Protein AF-A0A8D1ATM2-F1 (afdb_monomer)

Organism: Sus scrofa (NCBI:txid9823)

Radius of gyration: 20.69 Å; Cα contacts (8 Å, |Δi|>4): 135; chains: 1; bounding box: 38×28×79 Å

InterPro domains:
  IPR048263 Arb2 [PTHR21357] (1-111)
  IPR053858 Arb2 domain [PF22749] (8-51)

Solvent-accessible surface area (backbone atoms only — not comparable to full-atom values): 6824 Å² total; per-residue (Å²): 116,71,67,61,56,55,55,45,62,74,70,56,71,65,45,81,39,59,55,66,87,78,59,57,70,86,64,70,55,51,71,71,52,52,53,48,35,42,75,31,30,38,30,30,26,56,25,87,47,59,62,68,40,78,46,90,67,100,60,91,55,45,51,36,21,18,12,49,32,71,47,66,92,44,17,59,71,61,30,42,69,60,50,54,48,53,51,50,55,45,53,52,52,58,54,54,72,70,49,77,80,80,78,80,78,77,84,75,81,79,79,82,88,130

pLDDT: mean 86.5, std 16.78, range [43.91, 98.75]

Sequence (114 aa):
MIQREADVKSKVTAVALTDSVHNVWHQEAGKTIREWMRENCCNWVSSSEPLDTSVESMLPDCPRVSAGTDRHELTSWKSFPSIFKFFTEASEAKTSSLKPALTRRSHRIKHEEL

Secondary structure (DSSP, 8-state):
-HHHHHHHHHH---EEEES----STTTT--HHHHHHHHHHEEEEE-BSSPTT-B---SS--S-EEE-SBS-GGGHHHHHHHHHHHHHHHHHHHHHHHTS---------PPPPP-

Mean predicted aligned error: 8.73 Å

Structure (mmCIF, N/CA/C/O backbone):
data_AF-A0A8D1ATM2-F1
#
_entry.id   AF-A0A8D1ATM2-F1
#
loop_
_atom_site.group_PDB
_atom_site.id
_atom_site.type_symbol
_atom_site.label_atom_id
_atom_site.label_alt_id
_atom_site.label_comp_id
_atom_site.label_asym_id
_atom_site.label_entity_id
_atom_site.label_seq_id
_atom_site.pdbx_PDB_ins_code
_atom_site.Cartn_x
_atom_site.Cartn_y
_atom_site.Cartn_z
_atom_site.occupancy
_atom_site.B_iso_or_equiv
_atom_site.auth_seq_id
_atom_site.auth_comp_id
_atom_site.auth_asym_id
_atom_site.auth_atom_id
_atom_site.pdbx_PDB_model_num
ATOM 1 N N . MET A 1 1 ? -23.378 11.485 7.221 1.00 60.34 1 MET A N 1
ATOM 2 C CA . MET A 1 1 ? -22.033 11.118 6.716 1.00 60.34 1 MET A CA 1
ATOM 3 C C . MET A 1 1 ? -21.089 10.634 7.826 1.00 60.34 1 MET A C 1
ATOM 5 O O . MET A 1 1 ? -20.358 9.687 7.582 1.00 60.34 1 MET A O 1
ATOM 9 N N . ILE A 1 2 ? -21.165 11.192 9.047 1.00 62.34 2 ILE A N 1
ATOM 10 C CA . ILE A 1 2 ? -20.277 10.877 10.192 1.00 62.34 2 ILE A CA 1
ATOM 11 C C . ILE A 1 2 ? -20.266 9.386 10.592 1.00 62.34 2 ILE A C 1
ATOM 13 O O . ILE A 1 2 ? -19.200 8.836 10.848 1.0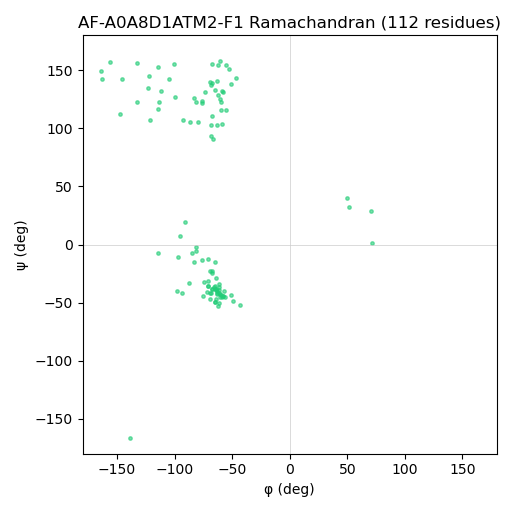0 62.34 2 ILE A O 1
ATOM 17 N N . GLN A 1 3 ? -21.418 8.703 10.572 1.00 77.94 3 GLN A N 1
ATOM 18 C CA . GLN A 1 3 ? -21.494 7.287 10.967 1.00 77.94 3 GLN A CA 1
ATOM 19 C C . GLN A 1 3 ? -20.630 6.377 10.079 1.00 77.94 3 GLN A C 1
ATOM 21 O O . GLN A 1 3 ? -19.947 5.488 10.575 1.00 77.94 3 GLN A O 1
ATOM 26 N N . ARG A 1 4 ? -20.598 6.639 8.765 1.00 85.88 4 ARG A N 1
ATOM 27 C CA . ARG A 1 4 ? -19.874 5.794 7.805 1.00 85.88 4 ARG A CA 1
ATOM 28 C C . ARG A 1 4 ? -18.361 5.860 8.008 1.00 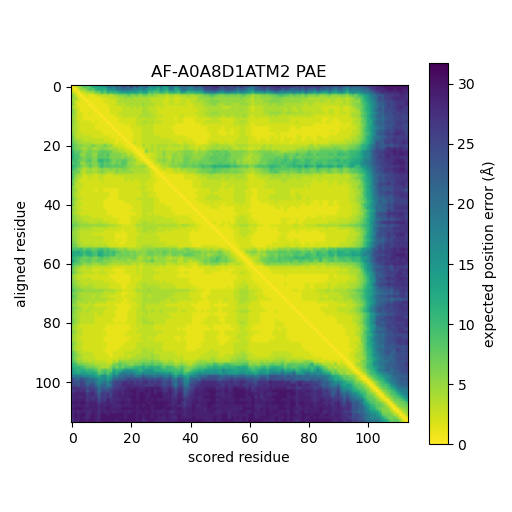85.88 4 ARG A C 1
ATOM 30 O O . ARG A 1 4 ? -17.695 4.841 7.877 1.00 85.88 4 ARG A O 1
ATOM 37 N N . GLU A 1 5 ? -17.822 7.036 8.330 1.00 88.75 5 GLU A N 1
ATOM 38 C CA . GLU A 1 5 ? -16.389 7.197 8.601 1.00 88.75 5 GLU A CA 1
ATOM 39 C C . GLU A 1 5 ? -15.976 6.414 9.853 1.00 88.75 5 GLU A C 1
ATOM 41 O O . GLU A 1 5 ? -15.029 5.629 9.801 1.00 88.75 5 GLU A O 1
ATOM 46 N N . ALA A 1 6 ? -16.709 6.580 10.958 1.00 90.94 6 ALA A N 1
ATOM 47 C CA . ALA A 1 6 ? -16.433 5.871 12.206 1.00 90.94 6 ALA A CA 1
ATOM 48 C C . ALA A 1 6 ? -16.551 4.343 12.040 1.00 90.94 6 ALA A C 1
ATOM 50 O O . ALA A 1 6 ? -15.694 3.590 12.510 1.00 90.94 6 ALA A O 1
ATOM 51 N N . ASP A 1 7 ? -17.568 3.881 11.309 1.00 92.69 7 ASP A N 1
ATOM 52 C CA . ASP A 1 7 ? -17.779 2.457 11.045 1.00 92.69 7 ASP A CA 1
ATOM 53 C C . ASP A 1 7 ? -16.625 1.843 10.245 1.00 92.69 7 ASP A C 1
ATOM 55 O O . ASP A 1 7 ? -16.165 0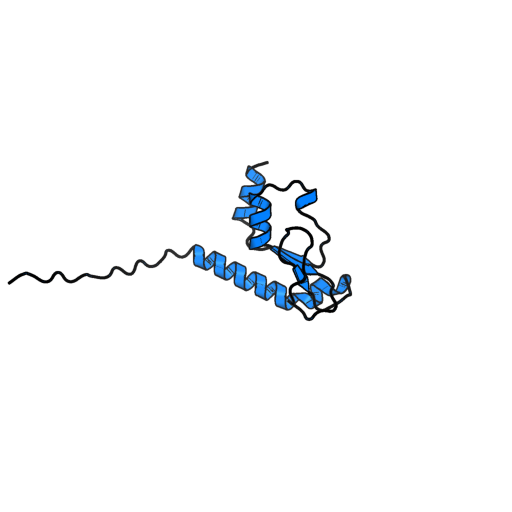.748 10.571 1.00 92.69 7 ASP A O 1
ATOM 59 N N . VAL A 1 8 ? -16.126 2.543 9.221 1.00 92.38 8 VAL A N 1
ATOM 60 C CA . VAL A 1 8 ? -14.975 2.081 8.432 1.00 92.38 8 VAL A CA 1
ATOM 61 C C . VAL A 1 8 ? -13.723 2.040 9.300 1.00 92.38 8 VAL A C 1
ATOM 63 O O . VAL A 1 8 ? -13.063 1.004 9.358 1.00 92.38 8 VAL A O 1
ATOM 66 N N . LYS A 1 9 ? -13.430 3.120 10.031 1.00 92.06 9 LYS A N 1
ATOM 67 C CA . LYS A 1 9 ? -12.222 3.225 10.863 1.00 92.06 9 LYS A CA 1
ATOM 68 C C . LYS A 1 9 ? -12.175 2.211 12.005 1.00 92.06 9 LYS A C 1
ATOM 70 O O . LYS A 1 9 ? -11.093 1.802 12.408 1.00 92.06 9 LYS A O 1
ATOM 75 N N . SER A 1 10 ? -13.327 1.780 12.522 1.00 93.00 10 SER A N 1
ATOM 76 C CA . SER A 1 10 ? -13.373 0.747 13.567 1.00 93.00 10 SER A CA 1
ATOM 77 C C . SER A 1 10 ? -13.080 -0.663 13.029 1.00 93.00 10 SER A C 1
ATOM 79 O O . SER A 1 10 ? -12.474 -1.487 13.722 1.00 93.00 10 SER A O 1
ATOM 81 N N . LYS A 1 11 ? -13.467 -0.947 11.780 1.00 94.12 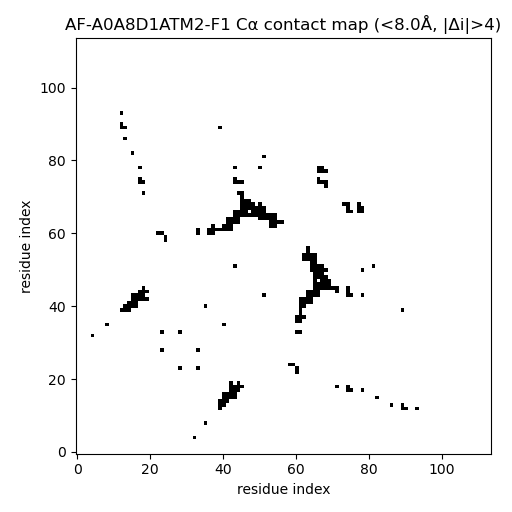11 LYS A N 1
ATOM 82 C CA . LYS A 1 11 ? -13.407 -2.294 11.189 1.00 94.12 11 LYS A CA 1
ATOM 83 C C . LYS A 1 11 ? -12.167 -2.521 10.333 1.00 94.12 11 LYS A C 1
ATOM 85 O O . LYS A 1 11 ? -11.573 -3.593 10.402 1.00 94.12 11 LYS A O 1
ATOM 90 N N . VAL A 1 12 ? -11.764 -1.527 9.549 1.00 96.50 12 VAL A N 1
ATOM 91 C CA . VAL A 1 12 ? -10.630 -1.636 8.628 1.00 96.50 12 VAL A CA 1
ATOM 92 C C . VAL A 1 12 ? -9.333 -1.371 9.382 1.00 96.50 12 VAL A C 1
ATOM 94 O O . VAL A 1 12 ? -9.198 -0.361 10.064 1.00 96.50 12 VAL A O 1
ATOM 97 N N . THR A 1 13 ? -8.392 -2.306 9.284 1.00 96.62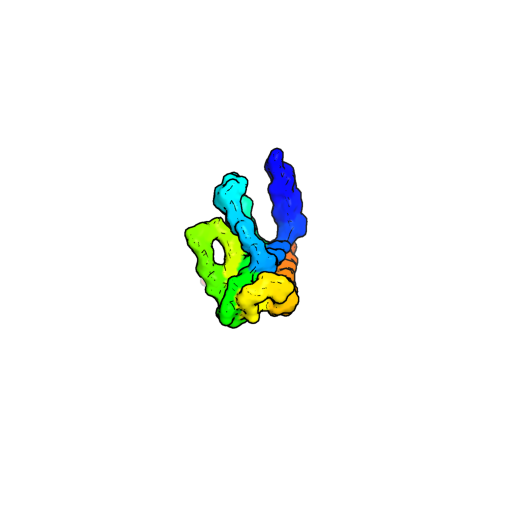 13 THR A N 1
ATOM 98 C CA . THR A 1 13 ? -7.074 -2.201 9.931 1.00 96.62 13 THR A CA 1
ATOM 99 C C . THR A 1 13 ? -6.030 -1.606 8.998 1.00 96.62 13 THR A C 1
ATOM 101 O O . THR A 1 13 ? -5.224 -0.798 9.430 1.00 96.62 13 THR A O 1
ATOM 104 N N . ALA A 1 14 ? -6.036 -2.012 7.730 1.00 97.88 14 ALA A N 1
ATOM 105 C CA . ALA A 1 14 ? -5.084 -1.549 6.737 1.00 97.88 14 ALA A CA 1
ATOM 106 C C . ALA A 1 14 ? -5.670 -1.689 5.328 1.00 97.88 14 ALA A C 1
ATOM 108 O O . ALA A 1 14 ? -6.563 -2.512 5.105 1.00 97.88 14 ALA A O 1
ATOM 109 N N . VAL A 1 15 ? -5.158 -0.904 4.381 1.00 98.06 15 VAL A N 1
ATOM 110 C CA . VAL A 1 15 ? -5.538 -0.947 2.964 1.00 98.06 15 VAL A CA 1
ATOM 111 C C . VAL A 1 15 ? -4.279 -0.957 2.104 1.00 98.06 15 VAL A C 1
ATOM 113 O O . VAL A 1 15 ? -3.467 -0.039 2.169 1.00 98.06 15 VAL A O 1
ATOM 116 N N . ALA A 1 16 ? -4.130 -1.982 1.269 1.00 98.38 16 ALA A N 1
ATOM 117 C CA . ALA A 1 16 ? -3.108 -2.002 0.232 1.00 98.38 16 ALA A CA 1
ATOM 118 C C . ALA A 1 16 ? -3.741 -1.629 -1.108 1.00 98.38 16 ALA A C 1
ATOM 120 O O . ALA A 1 16 ? -4.734 -2.227 -1.524 1.00 98.38 16 ALA A O 1
ATOM 121 N N . LEU A 1 17 ? -3.164 -0.634 -1.769 1.00 97.94 17 LEU A N 1
ATOM 122 C CA . LEU A 1 17 ? -3.530 -0.204 -3.110 1.00 97.94 17 LEU A CA 1
ATOM 123 C C . LEU A 1 17 ? -2.451 -0.690 -4.081 1.00 97.94 17 LEU A C 1
ATOM 125 O O . LEU A 1 17 ? -1.267 -0.699 -3.744 1.00 97.94 17 LEU A O 1
ATOM 129 N N . THR A 1 18 ? -2.856 -1.101 -5.279 1.00 98.06 18 THR A N 1
ATOM 130 C CA . THR A 1 18 ? -1.931 -1.537 -6.331 1.00 98.06 18 THR A CA 1
ATOM 131 C C . THR A 1 18 ? -2.137 -0.660 -7.548 1.00 98.06 18 THR A C 1
ATOM 133 O O . THR A 1 18 ? -3.177 -0.741 -8.201 1.00 98.06 18 THR A O 1
ATOM 136 N N . ASP A 1 19 ? -1.165 0.214 -7.779 1.00 96.62 19 ASP A N 1
ATOM 137 C CA . ASP A 1 19 ? -1.113 1.199 -8.854 1.00 96.62 19 ASP A CA 1
ATOM 138 C C . ASP A 1 19 ? -2.383 2.050 -9.001 1.00 96.62 19 ASP A C 1
ATOM 140 O O . ASP A 1 19 ? -2.872 2.344 -10.091 1.00 96.62 19 ASP A O 1
ATOM 144 N N . SER A 1 20 ? -2.951 2.438 -7.858 1.00 94.50 20 SER A N 1
ATOM 145 C CA . SER A 1 20 ? -4.132 3.297 -7.821 1.00 94.50 20 SER A CA 1
ATOM 146 C C . SER A 1 20 ? -3.768 4.739 -8.175 1.00 94.50 20 SER A C 1
ATOM 148 O O . SER A 1 20 ? -2.880 5.326 -7.554 1.00 94.50 20 SER A O 1
ATOM 150 N N . VAL A 1 21 ? -4.528 5.344 -9.091 1.00 90.12 21 VAL A N 1
ATOM 151 C CA . VAL A 1 21 ? -4.416 6.761 -9.497 1.00 90.12 21 VAL A CA 1
ATOM 152 C C . VAL A 1 21 ? -5.305 7.705 -8.674 1.00 90.12 21 VAL A C 1
ATOM 154 O O . VAL A 1 21 ? -5.630 8.812 -9.104 1.00 90.12 21 VAL A O 1
ATOM 157 N N . HIS A 1 22 ? -5.750 7.265 -7.496 1.00 89.19 22 HIS A N 1
ATOM 158 C CA . HIS A 1 22 ? -6.558 8.095 -6.605 1.00 89.19 22 HIS A CA 1
ATOM 159 C C . HIS A 1 22 ? -5.829 9.373 -6.156 1.00 89.19 22 HIS A C 1
ATOM 161 O O . HIS A 1 22 ? -4.605 9.463 -6.176 1.00 89.19 22 HIS A O 1
ATOM 167 N N . ASN A 1 23 ? -6.610 10.370 -5.740 1.00 82.25 23 ASN A N 1
ATOM 168 C CA . ASN A 1 23 ? -6.091 11.579 -5.118 1.00 82.25 23 ASN A CA 1
ATOM 169 C C . ASN A 1 23 ? -7.094 12.089 -4.083 1.00 82.25 23 ASN A C 1
ATOM 171 O O . ASN A 1 23 ? -8.191 12.542 -4.419 1.00 82.25 23 ASN A O 1
ATOM 175 N N . VAL A 1 24 ? -6.698 12.022 -2.817 1.00 80.50 24 VAL A N 1
ATOM 176 C CA . VAL A 1 24 ? -7.548 12.353 -1.669 1.00 80.50 24 VAL A CA 1
ATOM 177 C C . VAL A 1 24 ? -7.861 13.856 -1.581 1.00 80.50 24 VAL A C 1
ATOM 179 O O . VAL A 1 24 ? -8.889 14.236 -1.018 1.00 80.50 24 VAL A O 1
ATOM 182 N N . TRP A 1 25 ? -7.039 14.724 -2.185 1.00 74.62 25 TRP A N 1
ATOM 183 C CA . TRP A 1 25 ? -7.284 16.172 -2.221 1.00 74.62 25 TRP A CA 1
ATOM 184 C C . TRP A 1 25 ? -8.435 16.554 -3.140 1.00 74.62 25 TRP A C 1
ATOM 186 O O . TRP A 1 25 ? -9.256 17.385 -2.762 1.00 74.62 25 TRP A O 1
ATOM 196 N N . HIS A 1 26 ? -8.538 15.922 -4.311 1.00 79.88 26 HIS A N 1
ATOM 197 C CA . HIS A 1 26 ? -9.642 16.180 -5.243 1.00 79.88 26 HIS A CA 1
ATOM 198 C C . HIS A 1 26 ? -10.989 15.636 -4.743 1.00 79.88 26 HIS A C 1
ATOM 200 O O . HIS A 1 26 ? -12.024 15.970 -5.305 1.00 79.88 26 HIS A O 1
ATOM 206 N N . GLN A 1 27 ? -10.982 14.806 -3.696 1.00 80.19 27 GLN A N 1
ATOM 207 C CA . GLN A 1 27 ? -12.182 14.246 -3.066 1.00 80.19 27 GLN A CA 1
ATOM 208 C C . GLN A 1 27 ? -12.655 15.062 -1.850 1.00 80.19 27 GLN A C 1
ATOM 210 O O . GLN A 1 27 ? -13.528 14.603 -1.118 1.00 80.19 27 GLN A O 1
ATOM 215 N N . GLU A 1 28 ? -12.051 16.232 -1.593 1.00 79.00 28 GLU A N 1
ATOM 216 C CA . GLU A 1 28 ? -12.371 17.106 -0.451 1.00 79.00 28 GLU A CA 1
ATOM 217 C C . GLU A 1 28 ? -12.356 16.371 0.904 1.00 79.00 28 GLU A C 1
ATOM 219 O O . GLU A 1 28 ? -13.108 16.686 1.830 1.00 79.00 28 GLU A O 1
ATOM 224 N N . ALA A 1 29 ? -11.488 15.363 1.049 1.00 84.56 29 ALA A N 1
ATOM 225 C CA . ALA A 1 29 ? -11.493 14.530 2.239 1.00 84.56 29 ALA A CA 1
ATOM 226 C C . ALA A 1 29 ? -11.111 15.331 3.497 1.00 84.56 29 ALA A C 1
ATOM 228 O O . ALA A 1 29 ? -10.096 16.044 3.557 1.00 84.56 29 ALA A O 1
ATOM 229 N N . GLY A 1 30 ? -11.907 15.151 4.552 1.00 88.19 30 GLY A N 1
ATOM 230 C CA . GLY A 1 30 ? -11.656 15.744 5.861 1.00 88.19 30 GLY A CA 1
ATOM 231 C C . GLY A 1 30 ? -10.265 15.397 6.402 1.00 88.19 30 GLY A C 1
ATOM 232 O O . GLY A 1 30 ? -9.668 14.376 6.051 1.00 88.19 30 GLY A O 1
ATOM 233 N N . LYS A 1 31 ? -9.731 16.256 7.280 1.00 89.75 31 LYS A N 1
ATOM 234 C CA . LYS A 1 31 ? -8.407 16.072 7.904 1.00 89.75 31 LYS A CA 1
ATOM 235 C C . LYS A 1 31 ? -8.252 14.678 8.529 1.00 89.75 31 LYS A C 1
ATOM 237 O O . LYS A 1 31 ? -7.254 14.009 8.288 1.00 89.75 31 LYS A O 1
ATOM 242 N N . THR A 1 32 ? -9.283 14.220 9.235 1.00 90.88 32 THR A N 1
ATOM 243 C CA . THR A 1 32 ? -9.323 12.914 9.904 1.00 90.88 32 THR A CA 1
ATOM 244 C C . THR A 1 32 ? -9.201 11.742 8.930 1.00 90.88 32 THR A C 1
ATOM 246 O O . THR A 1 32 ? -8.655 10.703 9.293 1.00 90.88 32 THR A O 1
ATOM 249 N N . ILE A 1 33 ? -9.734 11.853 7.711 1.00 90.38 33 ILE A N 1
ATOM 250 C CA . ILE A 1 33 ? -9.634 10.811 6.678 1.00 90.38 33 ILE A CA 1
ATOM 251 C C . ILE A 1 33 ? -8.225 10.807 6.088 1.00 90.38 33 ILE A C 1
ATOM 253 O O . ILE A 1 33 ? -7.628 9.744 5.959 1.00 90.38 33 ILE A O 1
ATOM 257 N N . ARG A 1 34 ? -7.670 11.989 5.794 1.00 90.75 34 ARG A N 1
ATOM 258 C CA . ARG A 1 34 ? -6.300 12.137 5.279 1.00 90.75 34 ARG A CA 1
ATOM 259 C C . ARG A 1 34 ? -5.253 11.569 6.234 1.00 90.75 34 ARG A C 1
ATOM 261 O O . ARG A 1 34 ? -4.337 10.883 5.797 1.00 90.75 34 ARG A O 1
ATOM 268 N N . GLU A 1 35 ? -5.393 11.840 7.528 1.00 92.12 35 GLU A N 1
ATOM 269 C CA . GLU A 1 35 ? -4.520 11.272 8.563 1.00 92.12 35 GLU A CA 1
ATOM 270 C C . GLU A 1 35 ? -4.664 9.752 8.630 1.00 92.12 35 GLU A C 1
ATOM 272 O O . GLU A 1 35 ? -3.668 9.038 8.546 1.00 92.12 35 GLU A O 1
ATOM 277 N N . TRP A 1 36 ? -5.902 9.252 8.649 1.00 93.38 36 TRP A N 1
ATOM 278 C CA . TRP A 1 36 ? -6.150 7.814 8.678 1.00 93.38 36 TRP A CA 1
ATOM 279 C C . TRP A 1 36 ? -5.570 7.094 7.453 1.00 93.38 36 TRP A C 1
ATOM 281 O O . TRP A 1 36 ? -4.948 6.048 7.606 1.00 93.38 36 TRP A O 1
ATOM 291 N N . MET A 1 37 ? -5.709 7.656 6.249 1.00 93.62 37 MET A N 1
ATOM 292 C CA . MET A 1 37 ? -5.119 7.071 5.040 1.00 93.62 37 MET A CA 1
ATOM 293 C C . MET A 1 37 ? -3.591 7.082 5.071 1.00 93.62 37 MET A C 1
ATOM 295 O O . MET A 1 37 ? -2.974 6.119 4.630 1.00 93.62 37 MET A O 1
ATOM 299 N N . ARG A 1 38 ? -2.968 8.129 5.621 1.00 93.00 38 ARG A N 1
ATOM 300 C CA . ARG A 1 38 ? -1.508 8.176 5.775 1.00 93.00 38 ARG A CA 1
ATOM 301 C C . ARG A 1 38 ? -0.981 7.060 6.676 1.00 93.00 38 ARG A C 1
ATOM 303 O O . ARG A 1 38 ? 0.104 6.550 6.431 1.00 93.00 38 ARG A O 1
ATOM 310 N N . GLU A 1 39 ? -1.733 6.717 7.714 1.00 94.19 39 GLU A N 1
ATOM 311 C CA . GLU A 1 39 ? -1.324 5.741 8.727 1.00 94.19 39 GLU A CA 1
ATOM 312 C C . GLU A 1 39 ? -1.685 4.298 8.361 1.00 94.19 39 GLU A C 1
ATOM 314 O O . GLU A 1 39 ? -0.967 3.375 8.733 1.00 94.19 39 GLU A O 1
ATOM 319 N N . ASN A 1 40 ? -2.802 4.092 7.659 1.00 96.81 40 ASN A N 1
ATOM 320 C CA . ASN A 1 40 ? -3.393 2.763 7.472 1.00 96.81 40 ASN A CA 1
ATOM 321 C C . ASN A 1 40 ? -3.366 2.294 6.011 1.00 96.81 40 ASN A C 1
ATOM 323 O O . ASN A 1 40 ? -3.707 1.142 5.740 1.00 96.81 40 ASN A O 1
ATOM 327 N N . CYS A 1 41 ? -2.979 3.149 5.062 1.00 96.94 41 CYS A N 1
ATOM 328 C CA . CYS A 1 41 ? -2.902 2.788 3.650 1.00 96.94 41 CYS A CA 1
ATOM 329 C C . CYS A 1 41 ? -1.461 2.818 3.133 1.00 96.94 41 CYS A C 1
ATOM 331 O O . CYS A 1 41 ? -0.636 3.598 3.597 1.00 96.94 41 CYS A O 1
ATOM 333 N N . CYS A 1 42 ? -1.186 2.017 2.108 1.00 97.81 42 CYS A N 1
ATOM 334 C CA . CYS A 1 42 ? 0.020 2.124 1.292 1.00 97.81 42 CYS A CA 1
ATOM 335 C C . CYS A 1 42 ? -0.318 1.756 -0.159 1.00 97.81 42 CYS A C 1
ATOM 337 O O . CYS A 1 42 ? -1.138 0.864 -0.399 1.00 97.81 42 CYS A O 1
ATOM 339 N N . ASN A 1 43 ? 0.280 2.453 -1.124 1.00 98.06 43 ASN A N 1
ATOM 340 C CA . ASN A 1 43 ? 0.084 2.204 -2.550 1.00 98.06 43 ASN A CA 1
ATOM 341 C C . ASN A 1 43 ? 1.381 1.711 -3.199 1.00 98.06 43 ASN A C 1
ATOM 343 O O . ASN A 1 43 ? 2.367 2.446 -3.262 1.00 98.06 43 ASN A O 1
ATOM 347 N N . TRP A 1 44 ? 1.362 0.482 -3.712 1.00 98.56 44 TRP A N 1
ATOM 348 C CA . TRP A 1 44 ? 2.449 -0.081 -4.505 1.00 98.56 44 TRP A CA 1
ATOM 349 C C . TRP A 1 44 ? 2.247 0.308 -5.964 1.00 98.56 44 TRP A C 1
ATOM 351 O O . TRP A 1 44 ? 1.362 -0.228 -6.628 1.00 98.56 44 TRP A O 1
ATOM 361 N N . VAL A 1 45 ? 3.044 1.254 -6.448 1.00 97.94 45 VAL A N 1
ATOM 362 C CA . VAL A 1 45 ? 2.890 1.863 -7.775 1.00 97.94 45 VAL A CA 1
ATOM 363 C C . VAL A 1 45 ? 3.863 1.284 -8.791 1.00 97.94 45 VAL A C 1
ATOM 365 O O . VAL A 1 45 ? 4.935 0.794 -8.426 1.00 97.94 45 VAL A O 1
ATOM 368 N N . SER A 1 46 ? 3.505 1.365 -10.073 1.00 97.81 46 SER A N 1
ATOM 369 C CA . SER A 1 46 ? 4.421 1.009 -11.153 1.00 97.81 46 SER A CA 1
ATOM 370 C C . SER A 1 46 ? 5.658 1.910 -11.109 1.00 97.81 46 SER A C 1
ATOM 372 O O . SER A 1 46 ? 5.530 3.138 -11.092 1.00 97.81 46 SER A O 1
ATOM 374 N N . SER A 1 47 ? 6.843 1.312 -11.054 1.00 97.56 47 SER A N 1
ATOM 375 C CA . SER A 1 47 ? 8.127 2.006 -10.998 1.00 97.56 47 SER A CA 1
ATOM 376 C C . SER A 1 47 ? 9.266 1.042 -11.335 1.00 97.56 47 SER A C 1
ATOM 378 O O . SER A 1 47 ? 9.202 -0.152 -11.015 1.00 97.56 47 SER A O 1
ATOM 380 N N . SER A 1 48 ? 10.325 1.586 -11.930 1.00 95.94 48 SER A N 1
ATOM 381 C CA . SER A 1 48 ? 11.562 0.880 -12.256 1.00 95.94 48 SER A CA 1
ATOM 382 C C . SER A 1 48 ? 12.449 0.658 -11.031 1.00 95.94 48 SER A C 1
ATOM 384 O O . SER A 1 48 ? 13.402 -0.118 -11.086 1.00 95.94 48 SER A O 1
ATOM 386 N N . GLU A 1 49 ? 12.151 1.344 -9.926 1.00 98.25 49 GLU A N 1
ATOM 387 C CA . GLU A 1 49 ? 12.870 1.200 -8.665 1.00 98.25 49 GLU A CA 1
ATOM 388 C C . GLU A 1 49 ? 12.644 -0.185 -8.040 1.00 98.25 49 GLU A C 1
ATOM 390 O O . GLU A 1 49 ? 11.595 -0.799 -8.264 1.00 98.25 49 GLU A O 1
ATOM 395 N N . PRO A 1 50 ? 13.566 -0.682 -7.196 1.00 98.44 50 PRO A N 1
ATOM 396 C CA . PRO A 1 50 ? 13.360 -1.917 -6.442 1.00 98.44 50 PRO A CA 1
ATOM 397 C C . PRO A 1 50 ? 12.051 -1.915 -5.638 1.00 98.44 50 PRO A C 1
ATOM 399 O O . PRO A 1 50 ? 11.583 -0.861 -5.212 1.00 98.44 50 PRO A O 1
ATOM 402 N N . LEU A 1 51 ? 11.473 -3.101 -5.413 1.00 98.62 51 LEU A N 1
ATOM 403 C CA . LEU A 1 51 ? 10.283 -3.271 -4.571 1.00 98.62 51 LEU A CA 1
ATOM 404 C C . LEU A 1 51 ? 10.488 -2.590 -3.206 1.00 98.62 51 LEU A C 1
ATOM 406 O O . LEU A 1 51 ? 11.557 -2.705 -2.611 1.00 98.62 51 LEU A O 1
ATOM 410 N N . ASP A 1 52 ? 9.446 -1.913 -2.727 1.00 98.56 52 ASP A N 1
ATOM 411 C CA . ASP A 1 52 ? 9.387 -1.194 -1.446 1.00 98.56 52 ASP A CA 1
ATOM 412 C C . ASP A 1 52 ? 10.217 0.099 -1.361 1.00 98.56 52 ASP A C 1
ATOM 414 O O . ASP A 1 52 ? 10.177 0.791 -0.342 1.00 98.56 52 ASP A O 1
ATOM 418 N N . THR A 1 53 ? 10.900 0.503 -2.437 1.00 98.62 53 THR A N 1
ATOM 419 C CA . THR A 1 53 ? 11.520 1.833 -2.514 1.00 98.62 53 THR A CA 1
ATOM 420 C C . THR A 1 53 ? 10.447 2.917 -2.438 1.00 98.62 53 THR A C 1
ATOM 422 O O . THR A 1 53 ? 9.480 2.885 -3.198 1.00 98.62 53 THR A O 1
ATOM 425 N N . SER A 1 54 ? 10.619 3.892 -1.540 1.00 97.69 54 SER A N 1
ATOM 426 C CA . SER A 1 54 ? 9.713 5.039 -1.407 1.00 97.69 54 SER A CA 1
ATOM 427 C C . SER A 1 54 ? 9.631 5.824 -2.715 1.00 97.69 54 SER A C 1
ATOM 429 O O . SER A 1 54 ? 10.655 6.182 -3.293 1.00 97.69 54 SER A O 1
ATOM 431 N N . VAL A 1 55 ? 8.412 6.134 -3.153 1.00 96.00 55 VAL A N 1
ATOM 432 C CA . VAL A 1 55 ? 8.150 6.942 -4.349 1.00 96.00 55 VAL A CA 1
ATOM 433 C C . VAL A 1 55 ? 7.511 8.252 -3.912 1.00 96.00 55 VAL A C 1
ATOM 435 O O . VAL A 1 55 ? 6.473 8.257 -3.249 1.00 96.00 55 VAL A O 1
ATOM 438 N N . GLU A 1 56 ? 8.127 9.375 -4.275 1.00 90.31 56 GLU A N 1
ATOM 439 C CA . GLU A 1 56 ? 7.607 10.689 -3.903 1.00 90.31 56 GLU A CA 1
ATOM 440 C C . GLU A 1 56 ? 6.225 10.953 -4.519 1.00 90.31 56 GLU A C 1
ATOM 442 O O . GLU A 1 56 ? 5.930 10.619 -5.670 1.00 90.31 56 GLU A O 1
ATOM 447 N N . SER A 1 57 ? 5.362 11.589 -3.728 1.00 84.06 57 SER A N 1
ATOM 448 C CA . SER A 1 57 ? 4.080 12.113 -4.185 1.00 84.06 57 SER A CA 1
ATOM 449 C C . SER A 1 57 ? 4.123 13.633 -4.154 1.00 84.06 57 S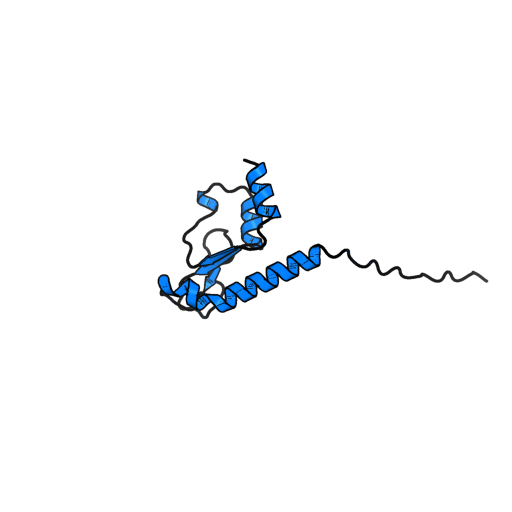ER A C 1
ATOM 451 O O . SER A 1 57 ? 4.496 14.219 -3.141 1.00 84.06 57 SER A O 1
ATOM 453 N N . MET A 1 58 ? 3.685 14.280 -5.236 1.00 81.25 58 MET A N 1
ATOM 454 C CA . MET A 1 58 ? 3.593 15.745 -5.283 1.00 81.25 58 MET A CA 1
ATOM 455 C C . MET A 1 58 ? 2.528 16.304 -4.333 1.00 81.25 58 MET A C 1
ATOM 457 O O . MET A 1 58 ? 2.608 17.459 -3.926 1.00 81.25 58 MET A O 1
ATOM 461 N N . LEU A 1 59 ? 1.520 15.497 -3.986 1.00 82.50 59 LEU A N 1
ATOM 462 C CA . LEU A 1 59 ? 0.436 15.887 -3.091 1.00 82.50 59 LEU A CA 1
ATOM 463 C C . LEU A 1 59 ? 0.365 14.941 -1.885 1.00 82.50 59 LEU A C 1
ATOM 465 O O . LEU A 1 59 ? 0.604 13.740 -2.047 1.00 82.50 59 LEU A O 1
ATOM 469 N N . PRO A 1 60 ? 0.013 15.449 -0.686 1.00 82.12 60 PRO A N 1
ATOM 470 C CA . PRO A 1 60 ? -0.112 14.610 0.501 1.00 82.12 60 PRO A CA 1
ATOM 471 C C . PRO A 1 60 ? -1.159 13.506 0.325 1.00 82.12 60 PRO A C 1
ATOM 473 O O . PRO A 1 60 ? -2.349 13.784 0.225 1.00 82.12 60 PRO A O 1
ATOM 476 N N . ASP A 1 61 ? -0.728 12.258 0.345 1.00 88.81 61 ASP A N 1
ATOM 477 C CA . ASP A 1 61 ? -1.597 11.090 0.217 1.00 88.81 61 ASP A CA 1
ATOM 478 C C . ASP A 1 61 ? -1.146 10.007 1.210 1.00 88.81 61 ASP A C 1
ATOM 480 O O . ASP A 1 61 ? -0.362 10.289 2.128 1.00 88.81 61 ASP A O 1
ATOM 484 N N . CYS A 1 62 ? -1.625 8.774 1.054 1.00 93.69 62 CYS A N 1
ATOM 485 C CA . CYS A 1 62 ? -0.975 7.632 1.673 1.00 93.69 62 CYS A CA 1
ATOM 486 C C . CYS A 1 62 ? 0.456 7.442 1.131 1.00 93.69 62 CYS A C 1
ATOM 488 O O . CY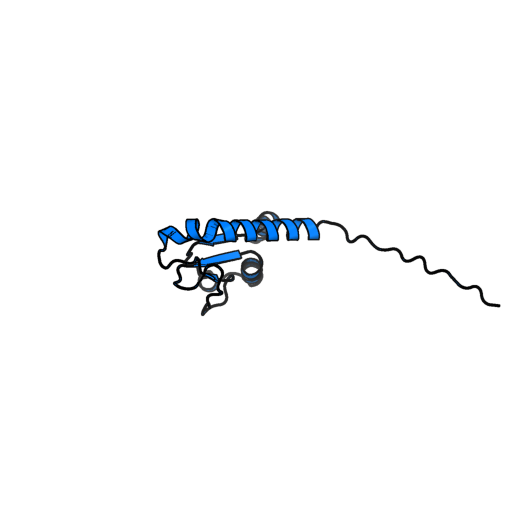S A 1 62 ? 0.753 7.847 0.001 1.00 93.69 62 CYS A O 1
ATOM 490 N N . PRO A 1 63 ? 1.351 6.810 1.909 1.00 95.56 63 PRO A N 1
ATOM 491 C CA . PRO A 1 63 ? 2.649 6.370 1.420 1.00 95.56 63 PRO A CA 1
ATOM 492 C C . PRO A 1 63 ? 2.555 5.632 0.081 1.00 95.56 63 PRO A C 1
ATOM 494 O O . PRO A 1 63 ? 1.613 4.873 -0.173 1.00 95.56 63 PRO A O 1
ATOM 497 N N . ARG A 1 64 ? 3.554 5.864 -0.770 1.00 96.88 64 ARG A N 1
ATOM 498 C CA . ARG A 1 64 ? 3.715 5.192 -2.057 1.00 96.88 64 ARG A CA 1
ATOM 499 C C . ARG A 1 64 ? 5.072 4.520 -2.093 1.00 96.88 64 ARG A C 1
ATOM 501 O O . ARG A 1 64 ? 6.077 5.135 -1.740 1.00 96.88 64 ARG A O 1
ATOM 508 N N . VAL A 1 65 ? 5.094 3.281 -2.551 1.00 98.31 65 VAL A N 1
ATOM 509 C CA . VAL A 1 65 ? 6.325 2.518 -2.744 1.00 98.31 65 VAL A CA 1
ATOM 510 C C . VAL A 1 65 ? 6.319 1.850 -4.111 1.00 98.31 65 VAL A C 1
ATOM 512 O O . VAL A 1 65 ? 5.262 1.636 -4.702 1.00 98.31 65 VAL A O 1
ATOM 515 N N . SER A 1 66 ? 7.492 1.537 -4.641 1.00 98.50 66 SER A N 1
ATOM 516 C CA . SER A 1 66 ? 7.616 0.824 -5.906 1.00 98.50 66 SER A CA 1
ATOM 517 C C . SER A 1 66 ? 7.099 -0.608 -5.777 1.00 98.50 66 SER A C 1
ATOM 519 O O . SER A 1 66 ? 7.389 -1.295 -4.799 1.00 98.50 66 SER A O 1
ATOM 521 N N . ALA A 1 67 ? 6.383 -1.077 -6.798 1.00 98.69 67 ALA A N 1
ATOM 522 C CA . ALA A 1 67 ? 6.021 -2.479 -6.979 1.00 98.69 67 ALA A CA 1
ATOM 523 C C . ALA A 1 67 ? 7.151 -3.330 -7.599 1.00 98.69 67 ALA A C 1
ATOM 525 O O . ALA A 1 67 ? 6.979 -4.531 -7.802 1.00 98.69 67 ALA A O 1
ATOM 526 N N . GLY A 1 68 ? 8.297 -2.736 -7.950 1.00 98.19 68 GLY A N 1
ATOM 527 C CA . GLY A 1 68 ? 9.400 -3.430 -8.624 1.00 98.19 68 GLY A CA 1
ATOM 528 C C . GLY A 1 68 ? 9.093 -3.802 -10.078 1.00 98.19 68 GLY A C 1
ATOM 529 O O . GLY A 1 68 ? 9.555 -4.839 -10.572 1.00 98.19 68 GLY A O 1
ATOM 530 N N . THR A 1 69 ? 8.238 -3.021 -10.744 1.00 98.12 69 THR A N 1
ATOM 531 C CA . THR A 1 69 ? 7.859 -3.210 -12.147 1.00 98.12 69 THR A CA 1
ATOM 532 C C . THR A 1 69 ? 7.217 -1.955 -12.733 1.00 98.12 69 THR A C 1
ATOM 534 O O . THR A 1 69 ? 6.384 -1.327 -12.088 1.00 98.12 69 THR A O 1
ATOM 537 N N . ASP A 1 70 ? 7.517 -1.655 -13.998 1.00 97.50 70 ASP A N 1
ATOM 538 C CA . ASP A 1 70 ? 6.829 -0.610 -14.775 1.00 97.50 70 ASP A CA 1
ATOM 539 C C . ASP A 1 70 ? 5.493 -1.077 -15.376 1.00 97.50 70 ASP A C 1
ATOM 541 O O . ASP A 1 70 ? 4.772 -0.305 -16.003 1.00 97.50 70 ASP A O 1
ATOM 545 N N . ARG A 1 71 ? 5.154 -2.364 -15.234 1.00 97.81 71 ARG A N 1
ATOM 546 C CA . ARG A 1 71 ? 3.945 -2.943 -15.823 1.00 97.81 71 ARG A CA 1
ATOM 547 C C . ARG A 1 71 ? 2.801 -2.898 -14.823 1.00 97.81 71 ARG A C 1
ATOM 549 O O . ARG A 1 71 ? 2.779 -3.707 -13.894 1.00 97.81 71 ARG A O 1
ATOM 556 N N . HIS A 1 72 ? 1.841 -2.007 -15.063 1.00 96.88 72 HIS A N 1
ATOM 557 C CA . HIS A 1 72 ? 0.624 -1.834 -14.262 1.00 96.88 72 HIS A CA 1
ATOM 558 C C . HIS A 1 72 ? -0.019 -3.175 -13.873 1.00 96.88 72 HIS A C 1
ATOM 560 O O . HIS A 1 72 ? -0.205 -3.465 -12.690 1.00 96.88 72 HIS A O 1
ATOM 566 N N . GLU A 1 73 ? -0.264 -4.049 -14.855 1.00 97.69 73 GLU A N 1
ATOM 567 C CA . GLU A 1 73 ? -0.925 -5.341 -14.647 1.00 97.69 73 GLU A CA 1
ATOM 568 C C . GLU A 1 73 ? -0.138 -6.338 -13.776 1.00 97.69 73 GLU A C 1
ATOM 570 O O . GLU A 1 73 ? -0.704 -7.323 -13.303 1.00 97.69 73 GLU A O 1
ATOM 575 N N . LEU A 1 74 ? 1.161 -6.106 -13.548 1.00 98.19 74 LEU A N 1
ATOM 576 C CA . LEU A 1 74 ? 2.002 -6.963 -12.709 1.00 98.19 74 LEU A CA 1
ATOM 577 C C . LEU A 1 74 ? 2.150 -6.452 -11.275 1.00 98.19 74 LEU A C 1
ATOM 579 O O . LEU A 1 74 ? 2.659 -7.198 -10.437 1.00 98.19 74 LEU A O 1
ATOM 583 N N . THR A 1 75 ? 1.719 -5.224 -10.977 1.00 98.44 75 THR A N 1
ATOM 584 C CA . THR A 1 75 ? 1.943 -4.592 -9.667 1.00 98.44 75 THR A CA 1
ATOM 585 C C . THR A 1 75 ? 1.368 -5.421 -8.519 1.00 98.44 75 THR A C 1
ATOM 587 O O . THR A 1 75 ? 2.079 -5.688 -7.553 1.00 98.44 75 THR A O 1
ATOM 590 N N . SER A 1 76 ? 0.145 -5.950 -8.642 1.00 98.19 76 SER A N 1
ATOM 591 C CA . SER A 1 76 ? -0.449 -6.794 -7.594 1.00 98.19 76 SER A CA 1
ATOM 592 C C . SER A 1 76 ? 0.335 -8.088 -7.351 1.00 98.19 76 SER A C 1
ATOM 594 O O . SER A 1 76 ? 0.539 -8.474 -6.203 1.00 98.19 76 SER A O 1
ATOM 596 N N . TRP A 1 77 ? 0.794 -8.757 -8.415 1.00 98.25 77 TRP A N 1
ATOM 597 C CA . TRP A 1 77 ? 1.560 -10.002 -8.295 1.00 98.25 77 TRP A CA 1
ATOM 598 C C . TRP A 1 77 ? 2.948 -9.758 -7.699 1.00 98.25 77 TRP A C 1
ATOM 600 O O . TRP A 1 77 ? 3.365 -10.459 -6.779 1.00 98.25 77 TRP A O 1
ATOM 610 N N . LYS A 1 78 ? 3.658 -8.746 -8.204 1.00 98.44 78 LYS A N 1
ATOM 611 C CA . LYS A 1 78 ? 5.013 -8.404 -7.760 1.00 98.44 78 LYS A CA 1
ATOM 612 C C . LYS A 1 78 ? 5.047 -7.929 -6.308 1.00 98.44 78 LYS A C 1
ATOM 614 O O . LYS A 1 78 ? 5.956 -8.312 -5.575 1.00 98.44 78 LYS A O 1
ATOM 619 N N . SER A 1 79 ? 4.041 -7.167 -5.886 1.00 98.50 79 SER A N 1
ATOM 620 C CA . SER A 1 79 ? 3.948 -6.632 -4.526 1.00 98.50 79 SER A CA 1
ATOM 621 C C . SER A 1 79 ? 3.329 -7.594 -3.519 1.00 98.50 79 SER A C 1
ATOM 623 O O . SER A 1 79 ? 3.344 -7.297 -2.327 1.00 98.50 79 SER A O 1
ATOM 625 N N . PHE A 1 80 ? 2.799 -8.744 -3.954 1.00 98.56 80 PHE A N 1
ATOM 626 C CA . PHE A 1 80 ? 2.072 -9.677 -3.089 1.00 98.56 80 PHE A CA 1
ATOM 627 C C . PHE A 1 80 ? 2.820 -10.010 -1.781 1.00 98.56 80 PHE A C 1
ATOM 629 O O . PHE A 1 80 ? 2.220 -9.858 -0.715 1.00 98.56 80 PHE A O 1
ATOM 636 N N . PRO A 1 81 ? 4.121 -10.374 -1.785 1.00 98.38 81 PRO A N 1
ATOM 637 C CA . PRO A 1 81 ? 4.826 -10.683 -0.539 1.00 98.38 81 PRO A CA 1
ATOM 638 C C . PRO A 1 81 ? 4.928 -9.478 0.409 1.00 98.38 81 PRO A C 1
ATOM 640 O O . PRO A 1 81 ? 4.737 -9.624 1.616 1.00 98.38 81 PRO A O 1
ATOM 643 N N . SER A 1 82 ? 5.187 -8.287 -0.137 1.00 98.69 82 SER A N 1
ATOM 644 C CA . SER A 1 82 ? 5.305 -7.051 0.646 1.00 98.69 82 SER A CA 1
ATOM 645 C C . SER A 1 82 ? 3.961 -6.619 1.239 1.00 98.69 82 SER A C 1
ATOM 647 O O . SER A 1 82 ? 3.870 -6.310 2.426 1.00 98.69 82 SER A O 1
ATOM 649 N N . ILE A 1 83 ? 2.879 -6.718 0.461 1.00 98.75 83 ILE A N 1
ATOM 650 C CA . ILE A 1 83 ? 1.516 -6.413 0.914 1.00 98.75 83 ILE A CA 1
ATOM 651 C C . ILE A 1 83 ? 1.116 -7.295 2.103 1.00 98.75 83 ILE A C 1
ATOM 653 O O . ILE A 1 83 ? 0.577 -6.801 3.093 1.00 98.75 83 ILE A O 1
ATOM 657 N N . PHE A 1 84 ? 1.388 -8.600 2.041 1.00 98.56 84 PHE A N 1
ATOM 658 C CA . PHE A 1 84 ? 1.046 -9.503 3.144 1.00 98.56 84 PHE A CA 1
ATOM 659 C C . PHE A 1 84 ? 1.928 -9.293 4.376 1.00 98.56 84 PHE A C 1
ATOM 661 O O . PHE A 1 84 ? 1.437 -9.435 5.499 1.00 98.56 84 PHE A O 1
ATOM 668 N N . LYS A 1 85 ? 3.189 -8.887 4.196 1.00 98.62 85 LYS A N 1
ATOM 669 C CA . LYS A 1 85 ? 4.024 -8.416 5.306 1.00 98.62 85 LYS A CA 1
ATOM 670 C C . LYS A 1 85 ? 3.402 -7.178 5.965 1.00 98.62 85 LYS A C 1
ATOM 672 O O . LYS A 1 85 ? 3.173 -7.198 7.170 1.00 98.62 85 LYS A O 1
ATOM 677 N N . PHE A 1 86 ? 3.031 -6.168 5.177 1.00 98.50 86 PHE A N 1
ATOM 678 C CA . PHE A 1 86 ? 2.357 -4.956 5.656 1.00 98.50 86 PHE A CA 1
ATOM 679 C C . PHE A 1 86 ? 1.062 -5.266 6.426 1.00 98.50 86 PHE A C 1
ATOM 681 O O . PHE A 1 86 ? 0.845 -4.748 7.521 1.00 98.50 86 PHE A O 1
ATOM 688 N N . PHE A 1 87 ? 0.214 -6.159 5.907 1.00 98.44 87 PHE A N 1
ATOM 689 C CA . PHE A 1 87 ? -1.001 -6.578 6.612 1.00 98.44 87 PHE A CA 1
ATOM 690 C C . PHE A 1 87 ? -0.715 -7.318 7.918 1.00 98.44 87 PHE A C 1
ATOM 692 O O . PHE A 1 87 ? -1.433 -7.110 8.899 1.00 98.44 87 PHE A O 1
ATOM 699 N N . THR A 1 88 ? 0.324 -8.154 7.949 1.00 98.31 88 THR A N 1
ATOM 700 C CA . THR A 1 88 ? 0.739 -8.865 9.164 1.00 98.31 88 THR A CA 1
ATOM 701 C C . THR A 1 88 ? 1.149 -7.865 10.241 1.00 98.31 88 THR A C 1
ATOM 703 O O . THR A 1 88 ? 0.550 -7.855 11.317 1.00 98.31 88 THR A O 1
ATOM 706 N N . GLU A 1 89 ? 2.057 -6.945 9.916 1.00 97.50 89 GLU A N 1
ATOM 707 C CA . GLU A 1 89 ? 2.534 -5.902 10.831 1.00 97.50 89 GLU A CA 1
ATOM 708 C C . GLU A 1 89 ? 1.382 -5.019 11.346 1.00 97.50 89 GLU A C 1
ATOM 710 O O . GLU A 1 89 ? 1.262 -4.776 12.550 1.00 97.50 89 GLU A O 1
ATOM 715 N N . ALA A 1 90 ? 0.464 -4.605 10.464 1.00 96.50 90 ALA A N 1
ATOM 716 C CA . ALA A 1 90 ? -0.703 -3.814 10.856 1.00 96.50 90 ALA A CA 1
ATOM 717 C C . ALA A 1 90 ? -1.646 -4.583 11.804 1.00 96.50 90 ALA A C 1
ATOM 719 O O . ALA A 1 90 ? -2.180 -4.021 12.768 1.00 96.50 90 ALA A O 1
ATOM 720 N N . SER A 1 91 ? -1.845 -5.883 11.565 1.00 95.81 91 SER A N 1
ATOM 721 C CA . SER A 1 91 ? -2.683 -6.737 12.414 1.00 95.81 91 SER A CA 1
ATOM 722 C C . SER A 1 91 ? -2.082 -6.958 13.811 1.00 95.81 91 SER A C 1
ATOM 724 O O . SER A 1 91 ? -2.800 -6.920 14.819 1.00 95.81 91 SER A O 1
ATOM 726 N N . GLU A 1 92 ? -0.760 -7.115 13.892 1.00 96.00 92 GLU A N 1
ATOM 727 C CA . GLU A 1 92 ? -0.020 -7.282 15.144 1.00 96.00 92 GLU A CA 1
ATOM 728 C C . GLU A 1 92 ? -0.021 -5.994 15.971 1.00 96.00 92 GLU A C 1
ATOM 730 O O . GLU A 1 92 ? -0.262 -6.031 17.185 1.00 96.00 92 GLU A O 1
ATOM 735 N N . ALA A 1 93 ? 0.167 -4.844 15.318 1.00 92.94 93 ALA A N 1
ATOM 736 C CA . ALA A 1 93 ? 0.094 -3.533 15.955 1.00 92.94 93 ALA A CA 1
ATOM 737 C C . ALA A 1 93 ? -1.297 -3.275 16.562 1.00 92.94 93 ALA A C 1
ATOM 739 O O . ALA A 1 93 ? -1.403 -2.883 17.729 1.00 92.94 93 ALA A O 1
ATOM 740 N N . LYS A 1 94 ? -2.375 -3.580 15.821 1.00 90.00 94 LYS A N 1
ATOM 741 C CA . LYS A 1 94 ? -3.759 -3.449 16.314 1.00 90.00 94 LYS A CA 1
ATOM 742 C C . LYS A 1 94 ? -4.066 -4.396 17.476 1.00 90.00 94 LYS A C 1
ATOM 744 O O . LYS A 1 94 ? -4.788 -4.030 18.397 1.00 90.00 94 LYS A O 1
ATOM 749 N N . THR A 1 95 ? -3.512 -5.606 17.466 1.00 87.50 95 THR A N 1
ATOM 750 C CA . THR A 1 95 ? -3.686 -6.558 18.576 1.00 87.50 95 THR A CA 1
ATOM 751 C C . THR A 1 95 ? -2.922 -6.110 19.824 1.00 87.50 95 THR A C 1
ATOM 753 O O . THR A 1 95 ? -3.396 -6.286 20.946 1.00 87.50 95 THR A O 1
ATOM 756 N N . SER A 1 96 ? -1.746 -5.508 19.645 1.00 86.88 96 SER A N 1
ATOM 757 C CA . SER A 1 96 ? -0.908 -5.028 20.746 1.00 86.88 96 SER A CA 1
ATOM 758 C C . SER A 1 96 ? -1.493 -3.801 21.443 1.00 86.88 96 SER A C 1
ATOM 760 O O . SER A 1 96 ? -1.404 -3.717 22.665 1.00 86.88 96 SER A O 1
ATOM 762 N N . SER A 1 97 ? -2.154 -2.894 20.716 1.00 76.12 97 SER A N 1
ATOM 763 C CA . SER A 1 97 ? -2.831 -1.731 21.315 1.00 76.12 97 SER A CA 1
ATOM 764 C C . SER A 1 97 ? -4.049 -2.104 22.171 1.00 76.12 97 SER A C 1
ATOM 766 O O . SER A 1 97 ? -4.419 -1.357 23.074 1.00 76.12 97 SER A O 1
ATOM 768 N N . LEU A 1 98 ? -4.648 -3.274 21.924 1.00 73.12 98 LEU A N 1
ATOM 769 C CA . LEU A 1 98 ? -5.765 -3.814 22.705 1.00 73.12 98 LEU A CA 1
ATOM 770 C C . LEU A 1 98 ? -5.319 -4.543 23.982 1.00 73.12 98 LEU A C 1
ATOM 772 O O . LEU A 1 98 ? -6.150 -4.797 24.855 1.00 73.12 98 LEU A O 1
ATOM 776 N N . LYS A 1 99 ? -4.031 -4.890 24.121 1.00 59.59 99 LYS A N 1
ATOM 777 C CA . LYS A 1 99 ? -3.513 -5.499 25.352 1.00 59.59 99 LYS A CA 1
ATOM 778 C C . LYS A 1 99 ? -3.364 -4.408 26.420 1.00 59.59 99 LYS A C 1
ATOM 780 O O . LYS A 1 99 ? -2.612 -3.458 26.200 1.00 59.59 99 LYS A O 1
ATOM 785 N N . PRO A 1 100 ? -4.024 -4.523 27.589 1.00 54.34 100 PRO A N 1
ATOM 786 C CA . PRO A 1 100 ? -3.817 -3.579 28.679 1.00 54.34 100 PRO A CA 1
ATOM 787 C C . PRO A 1 100 ? -2.339 -3.571 29.070 1.00 54.34 100 PRO A C 1
ATOM 789 O O . PRO A 1 100 ? -1.748 -4.634 29.276 1.00 54.34 100 PRO A O 1
ATOM 792 N N . ALA A 1 101 ? -1.741 -2.384 29.181 1.00 54.34 101 ALA A N 1
ATOM 793 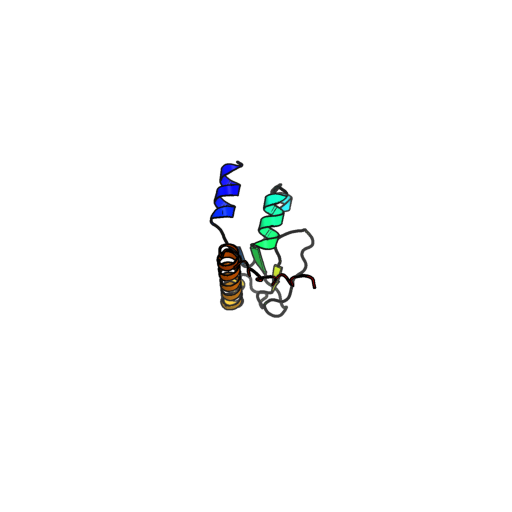C CA . ALA A 1 101 ? -0.388 -2.244 29.700 1.00 54.34 101 ALA A CA 1
ATOM 794 C C . ALA A 1 101 ? -0.321 -2.898 31.091 1.00 54.34 101 ALA A C 1
ATOM 796 O O . ALA A 1 101 ? -0.999 -2.460 32.021 1.00 54.34 101 ALA A O 1
ATOM 797 N N . LEU A 1 102 ? 0.477 -3.962 31.231 1.00 52.56 102 LEU A N 1
ATOM 798 C CA . LEU A 1 102 ? 0.769 -4.579 32.523 1.00 52.56 102 LEU A CA 1
ATOM 799 C C . LEU A 1 102 ? 1.413 -3.513 33.415 1.00 52.56 102 LEU A C 1
ATOM 801 O O . LEU A 1 102 ? 2.579 -3.153 33.242 1.00 52.56 102 LEU A O 1
ATOM 805 N N . THR A 1 103 ? 0.649 -2.974 34.363 1.00 52.31 103 THR A N 1
ATOM 806 C CA . THR A 1 103 ? 1.164 -2.030 35.348 1.00 52.31 103 THR A CA 1
ATOM 807 C C . THR A 1 103 ? 2.123 -2.778 36.268 1.00 52.31 103 THR A C 1
ATOM 809 O O . THR A 1 103 ? 1.730 -3.532 37.158 1.00 52.31 103 THR A O 1
ATOM 812 N N . ARG A 1 104 ? 3.427 -2.592 36.045 1.00 52.34 104 ARG A N 1
ATOM 813 C CA . ARG A 1 104 ? 4.474 -3.091 36.940 1.00 52.34 104 ARG A CA 1
ATOM 814 C C . ARG A 1 104 ? 4.374 -2.332 38.266 1.00 52.34 104 ARG A C 1
ATOM 816 O O . ARG A 1 104 ? 4.954 -1.260 38.422 1.00 52.34 104 ARG A O 1
ATOM 823 N N . ARG A 1 105 ? 3.606 -2.864 39.219 1.00 45.00 105 ARG A N 1
ATOM 824 C CA . ARG A 1 105 ? 3.480 -2.318 40.576 1.00 45.00 105 ARG A CA 1
ATOM 825 C C . ARG A 1 105 ? 4.814 -2.506 41.309 1.00 45.00 105 ARG A C 1
ATOM 827 O O . ARG A 1 105 ? 5.072 -3.557 41.883 1.00 45.00 105 ARG A O 1
ATOM 834 N N . SER A 1 106 ? 5.689 -1.502 41.266 1.00 49.75 106 SER A N 1
ATOM 835 C CA . SER A 1 106 ? 6.892 -1.483 42.103 1.00 49.75 106 SER A CA 1
ATOM 836 C C . SER A 1 106 ? 6.478 -1.333 43.568 1.00 49.75 106 SER A C 1
ATOM 838 O O . SER A 1 106 ?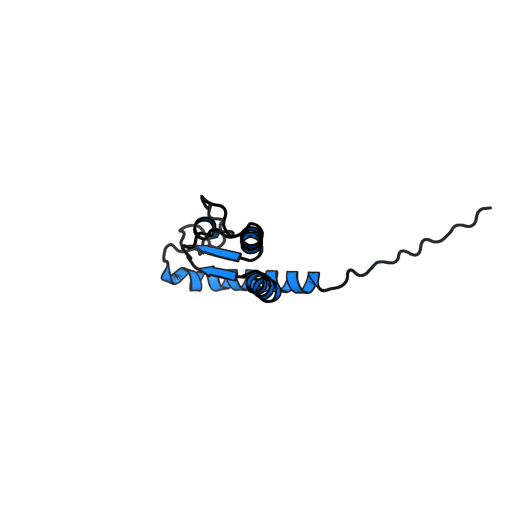 6.002 -0.278 43.984 1.00 49.75 106 SER A O 1
ATOM 840 N N . HIS A 1 107 ? 6.662 -2.391 44.357 1.00 44.72 107 HIS A N 1
ATOM 841 C CA . HIS A 1 107 ? 6.642 -2.309 45.813 1.00 44.72 107 HIS A CA 1
ATOM 842 C C . HIS A 1 107 ? 7.807 -1.418 46.266 1.00 44.72 107 HIS A C 1
ATOM 844 O O . HIS A 1 107 ? 8.964 -1.831 46.249 1.00 44.72 107 HIS A O 1
ATOM 850 N N . ARG A 1 108 ? 7.508 -0.170 46.639 1.00 48.66 108 ARG A N 1
ATOM 851 C CA . ARG A 1 108 ? 8.448 0.711 47.337 1.00 48.66 108 ARG A CA 1
ATOM 852 C C . ARG A 1 108 ? 8.451 0.299 48.808 1.00 48.66 108 ARG A C 1
ATOM 854 O O . ARG A 1 108 ? 7.480 0.548 49.518 1.00 48.66 108 ARG A O 1
ATOM 861 N N . ILE A 1 109 ? 9.517 -0.373 49.231 1.00 49.91 109 ILE A N 1
ATOM 862 C CA . ILE A 1 109 ? 9.809 -0.657 50.640 1.00 49.91 109 ILE A CA 1
ATOM 863 C C . ILE A 1 109 ? 9.935 0.696 51.357 1.00 49.91 109 ILE A C 1
ATOM 865 O O . ILE A 1 109 ? 10.710 1.554 50.929 1.00 49.91 109 ILE A O 1
ATOM 869 N N . LYS A 1 110 ? 9.120 0.918 52.394 1.00 45.03 110 LYS A N 1
ATOM 870 C CA . LYS A 1 110 ? 9.284 2.044 53.320 1.00 45.03 110 LYS A CA 1
ATOM 871 C C . LYS A 1 110 ? 10.442 1.692 54.252 1.00 45.03 110 LYS A C 1
ATOM 873 O O . LYS A 1 110 ? 10.397 0.641 54.881 1.00 45.03 110 LYS A O 1
ATOM 878 N N . HIS A 1 111 ? 11.460 2.541 54.306 1.00 43.91 111 HIS A N 1
ATOM 879 C CA . HIS A 1 111 ? 12.457 2.491 55.370 1.00 43.91 111 HIS A CA 1
ATOM 880 C C . HIS A 1 111 ? 11.862 3.223 56.579 1.00 43.91 111 HIS A C 1
ATOM 882 O O . HIS A 1 111 ? 11.440 4.371 56.434 1.00 43.91 111 HIS A O 1
ATOM 888 N N . GLU A 1 112 ? 11.759 2.538 57.717 1.00 48.41 112 GLU A N 1
ATOM 889 C CA . GLU A 1 112 ? 11.486 3.158 59.016 1.00 48.41 112 GLU A CA 1
ATOM 890 C C . GLU A 1 112 ? 12.699 3.998 59.440 1.00 48.41 112 GLU A C 1
ATOM 892 O O . GLU A 1 112 ? 13.848 3.593 59.236 1.00 48.41 112 GLU A O 1
ATOM 897 N N . GLU A 1 113 ? 12.412 5.192 59.961 1.00 44.09 113 GLU A N 1
ATOM 898 C CA . GLU A 1 113 ? 13.371 6.102 60.586 1.00 44.09 113 GLU A CA 1
ATOM 899 C C . GLU A 1 113 ? 13.855 5.520 61.920 1.00 44.09 113 GLU A C 1
ATOM 901 O O . GLU A 1 113 ? 13.063 4.966 62.686 1.00 44.09 113 GLU A O 1
ATOM 906 N N . LEU A 1 114 ? 15.152 5.679 62.189 1.00 44.78 114 LEU A N 1
ATOM 907 C CA . LEU A 1 114 ? 15.801 5.462 63.481 1.00 44.78 114 LEU A CA 1
ATOM 908 C C . LEU A 1 114 ? 16.750 6.632 63.735 1.00 44.78 114 LEU A C 1
ATOM 910 O O . LEU A 1 114 ? 17.483 6.989 62.782 1.00 44.78 114 LEU A O 1
#

Nearest PDB structures (foldseek):
  3ag5-assembly1_A  TM=2.284E-01  e=5.585E+00  Staphylococcus aureus subsp. aureus NCTC 8325

Foldseek 3Di:
DVVVVVVCLVPQQAEEAEQDPDDCVVVVDDPVVLVCQQVHYEYAHADCDQFQCWDDDPDRHHTYTHLNHNDSVCSCVSCVVVVVVSVVVSVVVVVVVPDPPPPPPDDDDDDDDD